Protein 2OB5 (pdb70)

Sequence (145 aa):
YFQGLKNIDPALNADDVLLHALRAGHGDDTLVISSDTNFPSDSVARRQTTVGKVLHHIDNVSAARAKAILSVLPLDTPLQPSVGREVGAPDQLEPVQVEVQQEIDAAEGKKSAPYGIERFAFYEKAKQAYCVITTGETRFYGCFLLTKGVIP

Structure (mmCIF, N/CA/C/O backbone):
data_2OB5
#
_entry.id   2OB5
#
_cell.length_a   63.322
_cell.length_b   63.322
_cell.length_c   71.382
_cell.angle_alpha   90.00
_cell.angle_beta   90.00
_cell.angle_gamma   90.00
#
_symmetry.space_group_name_H-M   'P 42 21 2'
#
loop_
_entity.id
_entity.type
_entity.pdbx_description
1 polymer 'Hypothetical protein Atu2016'
2 water water
#
loop_
_atom_site.group_PDB
_atom_site.id
_atom_site.type_symbol
_atom_site.label_atom_id
_atom_site.label_alt_id
_atom_site.label_comp_id
_atom_site.label_asym_id
_atom_site.label_entity_id
_atom_site.label_seq_id
_atom_site.pdbx_PDB_ins_code
_atom_site.Cartn_x
_atom_site.Cartn_y
_atom_site.Cartn_z
_atom_site.occupancy
_atom_site.B_iso_or_equiv
_atom_site.auth_seq_id
_atom_site.auth_comp_id
_atom_site.auth_asym_id
_atom_site.auth_atom_id
_atom_site.pdbx_PDB_model_num
ATOM 1 N N . TYR A 1 1 ? 16.533 32.423 22.861 1.00 31.40 -3 TYR A N 1
ATOM 2 C CA . TYR A 1 1 ? 16.008 33.814 22.600 1.00 31.25 -3 TYR A CA 1
ATOM 3 C C . TYR A 1 1 ? 14.746 34.154 23.381 1.00 29.94 -3 TYR A C 1
ATOM 4 O O . TYR A 1 1 ? 13.703 33.509 23.252 1.00 31.27 -3 TYR A O 1
ATOM 13 N N . PHE A 1 2 ? 14.872 35.198 24.184 1.00 28.22 -2 PHE A N 1
ATOM 14 C CA . PHE A 1 2 ? 13.805 35.628 25.039 1.00 26.22 -2 PHE A CA 1
ATOM 15 C C . PHE A 1 2 ? 13.002 36.703 24.330 1.00 23.66 -2 PHE A C 1
ATOM 16 O O . PHE A 1 2 ? 11.988 37.158 24.848 1.00 24.06 -2 PHE A O 1
ATOM 24 N N . GLN A 1 3 ? 13.456 37.113 23.148 1.00 19.87 -1 GLN A N 1
ATOM 25 C CA . GLN A 1 3 ? 12.860 38.255 22.500 1.00 18.39 -1 GLN A CA 1
ATOM 26 C C . GLN A 1 3 ? 11.361 38.056 22.338 1.00 16.34 -1 GLN A C 1
ATOM 27 O O . GLN A 1 3 ? 10.917 36.968 21.953 1.00 14.92 -1 GLN A O 1
ATOM 33 N N . GLY A 1 4 ? 10.614 39.094 22.686 1.00 14.81 0 GLY A N 1
ATOM 34 C CA . GLY A 1 4 ? 9.157 39.094 22.514 1.00 14.92 0 GLY A CA 1
ATOM 35 C C . GLY A 1 4 ? 8.387 38.224 23.498 1.00 14.64 0 GLY A C 1
ATOM 36 O O . GLY A 1 4 ? 7.173 38.033 23.321 1.00 14.04 0 GLY A O 1
ATOM 45 N N . LEU A 1 6 ? 6.126 36.640 26.336 1.00 13.36 2 LEU A N 1
ATOM 46 C CA . LEU A 1 6 ? 4.868 37.067 26.943 1.00 13.46 2 LEU A CA 1
ATOM 47 C C . LEU A 1 6 ? 4.785 36.727 28.437 1.00 13.46 2 LEU A C 1
ATOM 48 O O . LEU A 1 6 ? 5.535 35.882 28.950 1.00 14.38 2 LEU A O 1
ATOM 53 N N . LYS A 1 7 ? 3.847 37.363 29.117 1.00 13.53 3 LYS A N 1
ATOM 54 C CA . LYS A 1 7 ? 3.722 37.174 30.562 1.00 13.73 3 LYS A CA 1
ATOM 55 C C . LYS A 1 7 ? 3.264 35.751 30.873 1.00 15.59 3 LYS A C 1
ATOM 56 O O . LYS A 1 7 ? 2.241 35.301 30.344 1.00 16.10 3 LYS A O 1
ATOM 62 N N . ASN A 1 8 ? 4.013 35.058 31.725 1.00 17.29 4 ASN A N 1
ATOM 63 C CA . ASN A 1 8 ? 3.597 33.730 32.236 1.00 19.44 4 ASN A CA 1
ATOM 64 C C . ASN A 1 8 ? 3.398 32.679 31.159 1.00 19.88 4 ASN A C 1
ATOM 65 O O . ASN A 1 8 ? 2.597 31.752 31.338 1.00 21.71 4 ASN A O 1
ATOM 70 N N . ILE A 1 9 ? 4.074 32.829 30.023 1.00 17.95 5 ILE A N 1
ATOM 71 C CA . ILE A 1 9 ? 4.046 31.786 28.991 1.00 16.92 5 ILE A CA 1
ATOM 72 C C . ILE A 1 9 ? 5.516 31.411 28.719 1.00 16.44 5 ILE A C 1
ATOM 73 O O . ILE A 1 9 ? 6.347 32.291 28.480 1.00 16.42 5 ILE A O 1
ATOM 78 N N . ASP A 1 10 ? 5.839 30.117 28.819 1.00 14.34 6 ASP A N 1
ATOM 79 C CA . ASP A 1 10 ? 7.215 29.633 28.571 1.00 13.90 6 ASP A CA 1
ATOM 80 C C . ASP A 1 10 ? 7.737 30.255 27.260 1.00 13.03 6 ASP A C 1
ATOM 81 O O . ASP A 1 10 ? 7.167 30.052 26.208 1.00 13.45 6 ASP A O 1
ATOM 86 N N . PRO A 1 11 ? 8.864 30.996 27.325 1.00 13.90 7 PRO A N 1
ATOM 87 C CA . PRO A 1 11 ? 9.361 31.706 26.157 1.00 14.43 7 PRO A CA 1
ATOM 88 C C . PRO A 1 11 ? 9.860 30.776 25.032 1.00 13.58 7 PRO A C 1
ATOM 89 O O . PRO A 1 11 ? 9.986 31.227 23.870 1.00 14.34 7 PRO A O 1
ATOM 93 N N . ALA A 1 12 ? 10.124 29.501 25.353 1.00 12.14 8 ALA A N 1
ATOM 94 C CA . ALA A 1 12 ? 10.536 28.542 24.318 1.00 12.74 8 ALA A CA 1
ATOM 95 C C . ALA A 1 12 ? 9.428 28.292 23.282 1.00 12.83 8 ALA A C 1
ATOM 96 O O . ALA A 1 12 ? 9.706 27.746 22.190 1.00 14.08 8 ALA A O 1
ATOM 98 N N . LEU A 1 13 ? 8.191 28.641 23.638 1.00 12.57 9 LEU A N 1
ATOM 99 C CA . LEU A 1 13 ? 7.070 28.452 22.714 1.00 13.31 9 LEU A CA 1
ATOM 100 C C . LEU A 1 13 ? 7.032 29.645 21.773 1.00 13.36 9 LEU A C 1
ATOM 101 O O . LEU A 1 13 ? 6.516 30.710 22.150 1.00 16.41 9 LEU A O 1
ATOM 106 N N . ASN A 1 14 ? 7.554 29.480 20.559 1.00 13.30 10 ASN A N 1
ATOM 107 C CA . ASN A 1 14 ? 7.475 30.573 19.596 1.00 13.87 10 ASN A CA 1
ATOM 108 C C . ASN A 1 14 ? 6.071 30.745 19.016 1.00 14.24 10 ASN A C 1
ATOM 109 O O . ASN A 1 14 ? 5.161 29.982 19.337 1.00 15.09 10 ASN A O 1
ATOM 114 N N . ALA A 1 15 ? 5.884 31.791 18.228 1.00 13.52 11 ALA A N 1
ATOM 115 C CA . ALA A 1 15 ? 4.547 32.149 17.749 1.00 13.92 11 ALA A CA 1
ATOM 116 C C . ALA A 1 15 ? 3.894 30.994 16.951 1.00 13.83 11 ALA A C 1
ATOM 117 O O . ALA A 1 15 ? 2.708 30.685 17.174 1.00 13.82 11 ALA A O 1
ATOM 119 N N . ASP A 1 16 ? 4.647 30.362 16.046 1.00 13.23 12 ASP A N 1
ATOM 120 C CA A ASP A 1 16 ? 4.073 29.290 15.209 0.50 12.87 12 ASP A CA 1
ATOM 121 C CA B ASP A 1 16 ? 4.075 29.285 15.210 0.50 12.82 12 ASP A CA 1
ATOM 122 C C . ASP A 1 16 ? 3.656 28.111 16.105 1.00 12.85 12 ASP A C 1
ATOM 123 O O . ASP A 1 16 ? 2.588 27.482 15.881 1.00 13.05 12 ASP A O 1
ATOM 132 N N . VAL A 1 17 ? 4.457 27.805 17.128 1.00 11.59 13 VAL A N 1
ATOM 133 C CA . VAL A 1 17 ? 4.095 26.686 18.050 1.00 11.94 13 VAL A CA 1
ATOM 134 C C . VAL A 1 17 ? 2.869 27.049 18.909 1.00 11.87 13 VAL A C 1
ATOM 135 O O . VAL A 1 17 ? 1.910 26.239 19.069 1.00 11.48 13 VAL A O 1
ATOM 139 N N . LEU A 1 18 ? 2.842 28.271 19.453 1.00 12.25 14 LEU A N 1
ATOM 140 C CA A LEU A 1 18 ? 1.696 28.710 20.244 0.50 12.05 14 LEU A CA 1
ATOM 141 C CA B LEU A 1 18 ? 1.719 28.688 20.250 0.50 12.25 14 LEU A CA 1
ATOM 142 C C . LEU A 1 18 ? 0.415 28.619 19.426 1.00 12.46 14 LEU A C 1
ATOM 143 O O . LEU A 1 18 ? -0.639 28.164 19.923 1.00 13.42 14 LEU A O 1
ATOM 152 N N . HIS A 1 19 ? 0.483 29.076 18.179 1.00 11.99 15 HIS A N 1
ATOM 153 C CA . HIS A 1 19 ? -0.662 29.011 17.273 1.00 12.15 15 HIS A CA 1
ATOM 154 C C . HIS A 1 19 ? -1.173 27.557 17.163 1.00 10.74 15 HIS A C 1
ATOM 155 O O . HIS A 1 19 ? -2.409 27.280 17.362 1.00 10.41 15 HIS A O 1
ATOM 162 N N . ALA A 1 20 ? -0.252 26.648 16.858 1.00 11.21 16 ALA A N 1
ATOM 163 C CA . ALA A 1 20 ? -0.620 25.227 16.706 1.00 9.50 16 ALA A CA 1
ATOM 164 C C . ALA A 1 20 ? -1.246 24.685 17.981 1.00 9.37 16 ALA A C 1
ATOM 165 O O . ALA A 1 20 ? -2.312 24.022 17.945 1.00 10.08 16 ALA A O 1
ATOM 167 N N . LEU A 1 21 ? -0.580 24.933 19.114 1.00 8.36 17 LEU A N 1
ATOM 168 C CA . LEU A 1 21 ? -1.101 24.417 20.367 1.00 8.62 17 LEU A CA 1
ATOM 169 C C . LEU A 1 21 ? -2.510 24.947 20.646 1.00 8.16 17 LEU A C 1
ATOM 170 O O . LEU A 1 21 ? -3.369 24.186 21.070 1.00 9.05 17 LEU A O 1
ATOM 175 N N . ARG A 1 22 ? -2.753 26.234 20.377 1.00 8.63 18 ARG A N 1
ATOM 176 C CA . ARG A 1 22 ? -4.066 26.817 20.642 1.00 8.90 18 ARG A CA 1
ATOM 177 C C . ARG A 1 22 ? -5.158 26.335 19.650 1.00 8.28 18 ARG A C 1
ATOM 178 O O . ARG A 1 22 ? -6.343 26.201 20.014 1.00 8.80 18 ARG A O 1
ATOM 186 N N . ALA A 1 23 ? -4.748 26.129 18.383 1.00 8.45 19 ALA A N 1
ATOM 187 C CA . ALA A 1 23 ? -5.699 25.786 17.319 1.00 7.27 19 ALA A CA 1
ATOM 188 C C . ALA A 1 23 ? -6.141 24.307 17.316 1.00 6.25 19 ALA A C 1
ATOM 189 O O . ALA A 1 23 ? -7.167 23.944 16.727 1.00 6.34 19 ALA A O 1
ATOM 199 N N . GLY A 1 25 ? -7.761 20.819 18.375 1.00 3.88 21 GLY A N 1
ATOM 200 C CA . GLY A 1 25 ? -8.934 20.403 19.141 1.00 4.72 21 GLY A CA 1
ATOM 201 C C . GLY A 1 25 ? -8.633 19.291 20.135 1.00 6.59 21 GLY A C 1
ATOM 202 O O . GLY A 1 25 ? -7.524 18.712 20.158 1.00 6.14 21 GLY A O 1
ATOM 203 N N . HIS A 1 26 ? -9.627 18.988 20.958 1.00 10.86 22 HIS A N 1
ATOM 204 C CA . HIS A 1 26 ? -9.530 17.900 21.927 1.00 12.17 22 HIS A CA 1
ATOM 205 C C . HIS A 1 26 ? -9.315 16.628 21.139 1.00 13.82 22 HIS A C 1
ATOM 206 O O . HIS A 1 26 ? -10.067 16.347 20.220 1.00 14.14 22 HIS A O 1
ATOM 213 N N . GLY A 1 27 ? -8.264 15.883 21.462 1.00 12.93 23 GLY A N 1
ATOM 214 C CA . GLY A 1 27 ? -8.011 14.650 20.751 1.00 13.26 23 GLY A CA 1
ATOM 215 C C . GLY A 1 27 ? -7.112 14.744 19.546 1.00 12.82 23 GLY A C 1
ATOM 216 O O . GLY A 1 27 ? -6.716 13.718 18.987 1.00 14.12 23 GLY A O 1
ATOM 217 N N . ASP A 1 28 ? -6.792 15.966 19.109 1.00 13.02 24 ASP A N 1
ATOM 218 C CA A ASP A 1 28 ? -5.791 16.162 18.070 0.50 12.83 24 ASP A CA 1
ATOM 219 C CA B ASP A 1 28 ? -5.806 16.090 18.070 0.50 13.63 24 ASP A CA 1
ATOM 220 C C . ASP A 1 28 ? -4.434 15.731 18.644 1.00 13.93 24 ASP A C 1
ATOM 221 O O . ASP A 1 28 ? -4.231 15.732 19.859 1.00 12.96 24 ASP A O 1
ATOM 230 N N . THR A 1 29 ? -3.520 15.355 17.773 1.00 13.20 25 THR A N 1
ATOM 231 C CA . THR A 1 29 ? -2.194 14.895 18.204 1.00 13.30 25 THR A CA 1
ATOM 232 C C . THR A 1 29 ? -1.094 15.795 17.654 1.00 13.46 25 THR A C 1
ATOM 233 O O . THR A 1 29 ? -1.248 16.457 16.635 1.00 13.51 25 THR A O 1
ATOM 237 N N . LEU A 1 30 ? 0.049 15.779 18.318 1.00 12.32 26 LEU A N 1
ATOM 238 C CA . LEU A 1 30 ? 1.268 16.391 17.774 1.00 12.84 26 LEU A CA 1
ATOM 239 C C . LEU A 1 30 ? 2.456 15.463 18.055 1.00 13.59 26 LEU A C 1
ATOM 240 O O . LEU A 1 30 ? 2.409 14.637 18.986 1.00 13.41 26 LEU A O 1
ATOM 245 N N . VAL A 1 31 ? 3.494 15.593 17.238 1.00 12.89 27 VAL A N 1
ATOM 246 C CA . VAL A 1 31 ? 4.739 14.859 17.463 1.00 13.43 27 VAL A CA 1
ATOM 247 C C . VAL A 1 31 ? 5.820 15.841 17.940 1.00 13.78 27 VAL A C 1
ATOM 248 O O . VAL A 1 31 ? 6.022 16.906 17.337 1.00 14.27 27 VAL A O 1
ATOM 252 N N . ILE A 1 32 ? 6.492 15.506 19.034 1.00 13.02 28 ILE A N 1
ATOM 253 C CA . ILE A 1 32 ? 7.769 16.149 19.353 1.00 12.28 28 ILE A CA 1
ATOM 254 C C . ILE A 1 32 ? 8.843 15.228 18.766 1.00 12.61 28 ILE A C 1
ATOM 255 O O . ILE A 1 32 ? 8.906 14.037 19.115 1.00 12.84 28 ILE A O 1
ATOM 260 N N . SER A 1 33 ? 9.670 15.760 17.869 1.00 12.28 29 SER A N 1
ATOM 261 C CA A SER A 1 33 ? 10.671 14.897 17.229 0.50 11.56 29 SER A CA 1
ATOM 262 C CA B SER A 1 33 ? 10.666 14.936 17.191 0.50 13.25 29 SER A CA 1
ATOM 263 C C . SER A 1 33 ? 12.100 15.272 17.615 1.00 12.53 29 SER A C 1
ATOM 264 O O . SER A 1 33 ? 12.403 16.432 17.952 1.00 12.96 29 SER A O 1
ATOM 269 N N . ASP A 1 34 ? 12.968 14.256 17.577 1.00 12.69 30 ASP A N 1
ATOM 270 C CA . ASP A 1 34 ? 14.417 14.472 17.715 1.00 13.96 30 ASP A CA 1
ATOM 271 C C . ASP A 1 34 ? 14.992 14.844 16.358 1.00 13.36 30 ASP A C 1
ATOM 272 O O . ASP A 1 34 ? 14.249 15.105 15.398 1.00 15.67 30 ASP A O 1
ATOM 277 N N . THR A 1 35 ? 16.320 14.942 16.270 1.00 12.61 31 THR A N 1
ATOM 278 C CA . THR A 1 35 ? 16.960 15.354 15.021 1.00 13.64 31 THR A CA 1
ATOM 279 C C . THR A 1 35 ? 17.059 14.197 14.039 1.00 14.14 31 THR A C 1
ATOM 280 O O . THR A 1 35 ? 17.404 14.388 12.850 1.00 15.37 31 THR A O 1
ATOM 284 N N . ASN A 1 36 ? 16.783 12.987 14.529 1.00 13.40 32 ASN A 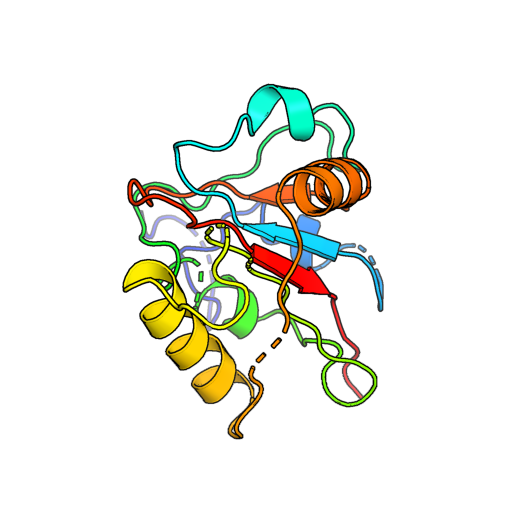N 1
ATOM 285 C CA . ASN A 1 36 ? 16.942 11.772 13.721 1.00 13.73 32 ASN A CA 1
ATOM 286 C C . ASN A 1 36 ? 15.735 11.467 12.843 1.00 14.73 32 ASN A C 1
ATOM 287 O O . ASN A 1 36 ? 15.866 10.944 11.729 1.00 16.38 32 ASN A O 1
ATOM 292 N N . PHE A 1 37 ? 14.560 11.802 13.357 1.00 14.79 33 PHE A N 1
ATOM 293 C CA . PHE A 1 37 ? 13.291 11.555 12.684 1.00 15.24 33 PHE A CA 1
ATOM 294 C C . PHE A 1 37 ? 13.239 12.348 11.360 1.00 15.11 33 PHE A C 1
ATOM 295 O O . PHE A 1 37 ? 13.777 13.433 11.290 1.00 15.37 33 PHE A O 1
ATOM 303 N N . PRO A 1 38 ? 12.579 11.809 10.312 1.00 16.21 34 PRO A N 1
ATOM 304 C CA . PRO A 1 38 ? 12.457 12.575 9.071 1.00 16.88 34 PRO A CA 1
ATOM 305 C C . PRO A 1 38 ? 11.320 13.584 9.189 1.00 17.07 34 PRO A C 1
ATOM 306 O O . PRO A 1 38 ? 10.221 13.392 8.639 1.00 17.35 34 PRO A O 1
ATOM 310 N N . SER A 1 39 ? 11.595 14.648 9.928 1.00 17.30 35 SER A N 1
ATOM 311 C CA . SER A 1 39 ? 10.556 15.595 10.296 1.00 18.20 35 SER A CA 1
ATOM 312 C C . SER A 1 39 ? 10.058 16.358 9.091 1.00 19.29 35 SER A C 1
ATOM 313 O O . SER A 1 39 ? 8.865 16.649 9.007 1.00 18.90 35 SER A O 1
ATOM 316 N N . ASP A 1 40 ? 10.954 16.684 8.158 1.00 20.74 36 ASP A N 1
ATOM 317 C CA . ASP A 1 40 ? 10.540 17.486 6.994 1.00 23.00 36 ASP A CA 1
ATOM 318 C C . ASP A 1 40 ? 9.551 16.739 6.141 1.00 22.77 36 ASP A C 1
ATOM 319 O O . ASP A 1 40 ? 8.469 17.250 5.865 1.00 24.05 36 ASP A O 1
ATOM 324 N N . SER A 1 41 ? 9.870 15.505 5.788 1.00 22.27 37 SER A N 1
ATOM 325 C CA . SER A 1 41 ? 8.943 14.729 4.969 1.00 22.51 37 SER A CA 1
ATOM 326 C C . SER A 1 41 ? 7.626 14.433 5.699 1.00 21.72 37 SER A C 1
ATOM 327 O O . SER A 1 41 ? 6.552 14.556 5.102 1.00 21.95 37 SER A O 1
ATOM 330 N N . VAL A 1 42 ? 7.696 14.088 6.987 1.00 20.23 38 VAL A N 1
ATOM 331 C CA . VAL A 1 42 ? 6.490 13.716 7.719 1.00 20.00 38 VAL A CA 1
ATOM 332 C C . VAL A 1 42 ? 5.615 14.969 7.897 1.00 19.47 38 VAL A C 1
ATOM 333 O O . VAL A 1 42 ? 4.387 14.911 7.761 1.00 19.42 38 VAL A O 1
ATOM 337 N N . ALA A 1 43 ? 6.247 16.105 8.209 1.00 19.12 39 ALA A N 1
ATOM 338 C CA . ALA A 1 43 ? 5.471 17.340 8.435 1.00 18.56 39 ALA A CA 1
ATOM 339 C C . ALA A 1 43 ? 4.635 17.796 7.233 1.00 19.32 39 ALA A C 1
ATOM 340 O O . ALA A 1 43 ? 3.607 18.452 7.416 1.00 17.89 39 ALA A O 1
ATOM 342 N N . ARG A 1 44 ? 5.072 17.451 6.014 1.00 19.62 40 ARG A N 1
ATOM 343 C CA A ARG A 1 44 ? 4.369 17.801 4.763 0.50 20.82 40 ARG A CA 1
ATOM 344 C CA B ARG A 1 44 ? 4.329 17.910 4.849 0.50 20.57 40 ARG A CA 1
ATOM 345 C C . ARG A 1 44 ? 2.965 17.201 4.730 1.00 20.70 40 ARG A C 1
ATOM 346 O O . ARG A 1 44 ? 2.056 17.708 4.050 1.00 21.43 40 ARG A O 1
ATOM 361 N N . GLN A 1 45 ? 2.805 16.085 5.449 1.00 20.31 41 GLN A N 1
ATOM 362 C CA . GLN A 1 45 ? 1.527 15.361 5.582 1.00 20.32 41 GLN A CA 1
ATOM 363 C C . GLN A 1 45 ? 0.619 15.823 6.739 1.00 19.59 41 GLN A C 1
ATOM 364 O O . GLN A 1 45 ? -0.550 15.449 6.796 1.00 20.04 41 GLN A O 1
ATOM 370 N N . THR A 1 46 ? 1.140 16.650 7.637 1.00 18.46 42 THR A N 1
ATOM 371 C CA . THR A 1 46 ? 0.370 17.076 8.793 1.00 17.83 42 THR A CA 1
ATOM 372 C C . THR A 1 46 ? -0.530 18.256 8.439 1.00 17.50 42 THR A C 1
ATOM 373 O O . THR A 1 46 ? -0.415 18.847 7.352 1.00 17.54 42 THR A O 1
ATOM 377 N N . THR A 1 47 ? -1.421 18.605 9.362 1.00 18.22 43 THR A N 1
ATOM 378 C CA . THR A 1 47 ? -2.345 19.718 9.154 1.00 18.16 43 THR A CA 1
ATOM 379 C C . THR A 1 47 ? -1.579 21.016 8.926 1.00 18.57 43 THR A C 1
ATOM 380 O O . THR A 1 47 ? -1.928 21.807 8.038 1.00 18.97 43 THR A O 1
ATOM 384 N N . VAL A 1 48 ? -0.501 21.216 9.691 1.00 18.01 44 VAL A N 1
ATOM 385 C CA . VAL A 1 48 ? 0.266 22.458 9.598 1.00 18.39 44 VAL A CA 1
ATOM 386 C C . VAL A 1 48 ? 1.061 22.460 8.285 1.00 18.33 44 VAL A C 1
ATOM 387 O O . VAL A 1 48 ? 1.172 23.509 7.636 1.00 19.23 44 VAL A O 1
ATOM 391 N N . GLY A 1 49 ? 1.569 21.293 7.866 1.00 17.88 45 GLY A N 1
ATOM 392 C CA . GLY A 1 49 ? 2.165 21.179 6.540 1.00 18.54 45 GLY A CA 1
ATOM 393 C C . GLY A 1 49 ? 3.616 21.590 6.428 1.00 18.79 45 GLY A C 1
ATOM 394 O O . GLY A 1 49 ? 4.196 21.548 5.337 1.00 19.46 45 GLY A O 1
ATOM 395 N N . LYS A 1 50 ? 4.210 21.987 7.551 1.00 18.40 46 LYS A N 1
ATOM 396 C CA . LYS A 1 50 ? 5.631 22.355 7.621 1.00 19.41 46 LYS A CA 1
ATOM 397 C C . LYS A 1 50 ? 6.158 22.020 9.046 1.00 18.31 46 LYS A C 1
ATOM 398 O O . LYS A 1 50 ? 5.364 21.936 10.016 1.00 18.48 46 LYS A O 1
ATOM 404 N N . VAL A 1 51 ? 7.474 21.835 9.175 1.00 17.88 47 VAL A N 1
ATOM 405 C CA . VAL A 1 51 ? 8.031 21.485 10.497 1.00 17.19 47 VAL A CA 1
ATOM 406 C C . VAL A 1 51 ? 8.037 22.745 11.360 1.00 17.63 47 VAL A C 1
ATOM 407 O O . VAL A 1 51 ? 8.453 23.817 10.903 1.00 19.37 47 VAL A O 1
ATOM 411 N N . LEU A 1 52 ? 7.544 22.606 12.599 1.00 15.54 48 LEU A N 1
ATOM 412 C CA . LEU A 1 52 ? 7.674 23.627 13.632 1.00 15.17 48 LEU A CA 1
ATOM 413 C C . LEU A 1 52 ? 8.886 23.251 14.500 1.00 16.16 48 LEU A C 1
ATOM 414 O O . LEU A 1 52 ? 9.445 22.163 14.366 1.00 15.58 48 LEU A O 1
ATOM 419 N N . HIS A 1 53 ? 9.311 24.150 15.382 1.00 17.10 49 HIS A N 1
ATOM 420 C CA A HIS A 1 53 ? 10.601 23.997 16.072 0.50 18.53 49 HIS A CA 1
ATOM 421 C CA B HIS A 1 53 ? 10.513 23.857 16.144 0.50 18.95 49 HIS A CA 1
ATOM 422 C C . HIS A 1 53 ? 10.529 24.510 17.509 1.00 19.33 49 HIS A C 1
ATOM 423 O O . HIS A 1 53 ? 9.904 25.537 17.740 1.00 18.24 49 HIS A O 1
ATOM 436 N N . ILE A 1 54 ? 11.210 23.829 18.443 1.00 19.87 50 ILE A N 1
ATOM 437 C CA . ILE A 1 54 ? 11.597 24.430 19.720 1.00 22.20 50 ILE A CA 1
ATOM 438 C C . ILE A 1 54 ? 13.097 24.144 19.697 1.00 24.60 50 ILE A C 1
ATOM 439 O O . ILE A 1 54 ? 13.544 23.085 20.127 1.00 25.50 50 ILE A O 1
ATOM 444 N N . ASP A 1 55 ? 13.857 25.030 19.070 1.00 27.72 51 ASP A N 1
ATOM 445 C CA . ASP A 1 55 ? 15.195 24.616 18.650 1.00 29.54 51 ASP A CA 1
ATOM 446 C C . ASP A 1 55 ? 16.240 24.610 19.746 1.00 29.58 51 ASP A C 1
ATOM 447 O O . ASP A 1 55 ? 16.146 25.356 20.732 1.00 31.31 51 ASP A O 1
ATOM 452 N N . ASN A 1 56 ? 17.206 23.716 19.565 1.00 28.99 52 ASN A N 1
ATOM 453 C CA . ASN A 1 56 ? 18.341 23.546 20.436 1.00 29.39 52 ASN A CA 1
ATOM 454 C C . ASN A 1 56 ? 18.029 22.885 21.762 1.00 27.59 52 ASN A C 1
ATOM 455 O O . ASN A 1 56 ? 18.952 22.494 22.470 1.00 30.37 52 ASN A O 1
ATOM 460 N N . VAL A 1 57 ? 16.753 22.713 22.106 1.00 24.60 53 VAL A N 1
ATOM 461 C CA . VAL A 1 57 ? 16.480 22.159 23.421 1.00 20.76 53 VAL A CA 1
ATOM 462 C C . VAL A 1 57 ? 16.355 20.641 23.360 1.00 18.23 53 VAL A C 1
ATOM 463 O O . VAL A 1 57 ? 16.087 20.083 22.316 1.00 17.71 53 VAL A O 1
ATOM 467 N N . SER A 1 58 ? 16.529 20.003 24.512 1.00 16.98 54 SER A N 1
ATOM 468 C CA . SER A 1 58 ? 16.297 18.560 24.667 1.00 15.69 54 SER A CA 1
ATOM 469 C C . SER A 1 58 ? 14.815 18.206 24.527 1.00 14.95 54 SER A C 1
ATOM 470 O O . SER A 1 58 ? 13.935 19.067 24.672 1.00 13.81 54 SER A O 1
ATOM 473 N N . ALA A 1 59 ? 14.511 16.937 24.277 1.00 14.19 55 ALA A N 1
ATOM 474 C CA . ALA A 1 59 ? 13.094 16.519 24.205 1.00 13.48 55 ALA A CA 1
ATOM 475 C C . ALA A 1 59 ? 12.379 16.842 25.528 1.00 14.27 55 ALA A C 1
ATOM 476 O O . ALA A 1 59 ? 11.223 17.279 25.521 1.00 14.11 55 ALA A O 1
ATOM 478 N N . ALA A 1 60 ? 13.053 16.614 26.662 1.00 12.67 56 ALA A N 1
ATOM 479 C CA . ALA A 1 60 ? 12.410 16.873 27.947 1.00 12.59 56 ALA A CA 1
ATOM 480 C C . ALA A 1 60 ? 12.122 18.376 28.111 1.00 12.03 56 ALA A C 1
ATOM 481 O O . ALA A 1 60 ? 11.031 18.750 28.566 1.00 12.66 56 ALA A O 1
ATOM 483 N N . ARG A 1 61 ? 13.067 19.232 27.711 1.00 11.73 57 ARG A N 1
ATOM 484 C CA . ARG A 1 61 ? 12.815 20.680 27.797 1.00 11.88 57 ARG A CA 1
ATOM 485 C C . ARG A 1 61 ? 11.635 21.103 26.910 1.00 12.08 57 ARG A C 1
ATOM 486 O O . ARG A 1 61 ? 10.803 21.945 27.288 1.00 12.54 57 ARG A O 1
ATOM 494 N N . ALA A 1 62 ? 11.547 20.502 25.730 1.00 11.94 58 ALA A N 1
ATOM 495 C CA . ALA A 1 62 ? 10.451 20.742 24.806 1.00 12.53 58 ALA A CA 1
ATOM 496 C C . ALA A 1 62 ? 9.127 20.278 25.406 1.00 11.79 58 ALA A C 1
ATOM 497 O O . ALA A 1 62 ? 8.116 20.977 25.337 1.00 12.42 58 ALA A O 1
ATOM 507 N N . LYS A 1 64 ? 8.444 19.990 28.554 1.00 9.80 60 LYS A N 1
ATOM 508 C CA . LYS A 1 64 ? 8.113 20.920 29.648 1.00 10.06 60 LYS A CA 1
ATOM 509 C C . LYS A 1 64 ? 7.433 22.169 29.092 1.00 10.00 60 LYS A C 1
ATOM 510 O O . LYS A 1 64 ? 6.408 22.646 29.612 1.00 10.56 60 LYS A O 1
ATOM 516 N N . ALA A 1 65 ? 7.975 22.674 27.998 1.00 10.65 61 ALA A N 1
ATOM 517 C CA . ALA A 1 65 ? 7.411 23.911 27.428 1.00 11.04 61 ALA A CA 1
ATOM 518 C C . ALA A 1 65 ? 6.004 23.643 26.907 1.00 11.63 61 ALA A C 1
ATOM 519 O O . ALA A 1 65 ? 5.056 24.386 27.217 1.00 12.48 61 ALA A O 1
ATOM 521 N N . ILE A 1 66 ? 5.868 22.587 26.108 1.00 10.75 62 ILE A N 1
ATOM 522 C CA . ILE A 1 66 ? 4.568 22.255 25.538 1.00 11.19 62 ILE A CA 1
ATOM 523 C C . ILE A 1 66 ? 3.510 21.967 26.611 1.00 11.61 62 ILE A C 1
ATOM 524 O O . ILE A 1 66 ? 2.419 22.551 26.562 1.00 12.77 62 ILE A O 1
ATOM 529 N N . LEU A 1 67 ? 3.840 21.167 27.632 1.00 10.92 63 LEU A N 1
ATOM 530 C CA . LEU A 1 67 ? 2.847 20.818 28.637 1.00 11.19 63 LEU A CA 1
ATOM 531 C C . LEU A 1 67 ? 2.527 21.971 29.586 1.00 11.83 63 LEU A C 1
ATOM 532 O O . LEU A 1 67 ? 1.562 21.884 30.352 1.00 13.35 63 LEU A O 1
ATOM 537 N N . SER A 1 68 ? 3.361 23.026 29.579 1.00 11.19 64 SER A N 1
ATOM 538 C CA . SER A 1 68 ? 3.061 24.177 30.413 1.00 12.08 64 SER A CA 1
ATOM 539 C C . SER A 1 68 ? 1.776 24.871 29.936 1.00 11.46 64 SER A C 1
ATOM 540 O O . SER A 1 68 ? 1.151 25.577 30.741 1.00 13.87 64 SER A O 1
ATOM 543 N N . VAL A 1 69 ? 1.419 24.677 28.655 1.00 12.69 65 VAL A N 1
ATOM 544 C CA . VAL A 1 69 ? 0.150 25.215 28.139 1.00 12.91 65 VAL A CA 1
ATOM 545 C C . VAL A 1 69 ? -0.855 24.161 27.647 1.00 13.23 65 VAL A C 1
ATOM 546 O O . VAL A 1 69 ? -2.064 24.380 27.674 1.00 12.40 65 VAL A O 1
ATOM 550 N N . LEU A 1 70 ? -0.342 23.031 27.176 1.00 12.56 66 LEU A N 1
ATOM 551 C CA . LEU A 1 70 ? -1.198 22.004 26.575 1.00 12.74 66 LEU A CA 1
ATOM 552 C C . LEU A 1 70 ? -1.757 21.013 27.600 1.00 13.22 66 LEU A C 1
ATOM 553 O O . LEU A 1 70 ? -0.984 20.269 28.237 1.00 13.73 66 LEU A O 1
ATOM 558 N N . PRO A 1 71 ? -3.102 20.963 27.767 1.00 12.64 67 PRO A N 1
ATOM 559 C CA . PRO A 1 71 ? -3.659 19.880 28.565 1.00 11.93 67 PRO A CA 1
ATOM 560 C C . PRO A 1 71 ? -3.522 18.581 27.776 1.00 12.46 67 PRO A C 1
ATOM 561 O O . PRO A 1 71 ? -3.648 18.600 26.550 1.00 13.40 67 PRO A O 1
ATOM 565 N N . LEU A 1 72 ? -3.251 17.493 28.479 1.00 13.49 68 LEU A N 1
ATOM 566 C CA . LEU A 1 72 ? 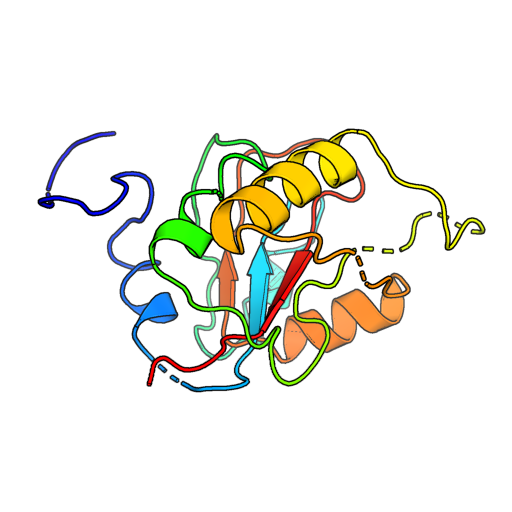-3.189 16.141 27.884 1.00 13.21 68 LEU A CA 1
ATOM 567 C C . LEU A 1 72 ? -4.505 15.418 28.120 1.00 13.19 68 LEU A C 1
ATOM 568 O O . LEU A 1 72 ? -5.210 15.691 29.121 1.00 13.66 68 LEU A O 1
ATOM 573 N N . ASP A 1 73 ? -4.822 14.454 27.265 1.00 15.07 69 ASP A N 1
ATOM 574 C CA . ASP A 1 73 ? -6.107 13.734 27.383 1.00 16.78 69 ASP A CA 1
ATOM 575 C C . ASP A 1 73 ? -6.108 12.584 28.413 1.00 17.99 69 ASP A C 1
ATOM 576 O O . ASP A 1 73 ? -6.948 11.672 28.344 1.00 18.17 69 ASP A O 1
ATOM 581 N N . THR A 1 74 ? -5.165 12.658 29.356 1.00 18.39 70 THR A N 1
ATOM 582 C CA . THR A 1 74 ? -4.965 11.671 30.432 1.00 19.89 70 THR A CA 1
ATOM 583 C C . THR A 1 74 ? -6.227 11.160 31.179 1.00 20.47 70 THR A C 1
ATOM 584 O O . THR A 1 74 ? -6.325 9.962 31.447 1.00 21.35 70 THR A O 1
ATOM 588 N N . PRO A 1 75 ? -7.196 12.054 31.494 1.00 21.37 71 PRO A N 1
ATOM 589 C CA . PRO A 1 75 ? -8.395 11.551 32.173 1.00 22.09 71 PRO A CA 1
ATOM 590 C C . PRO A 1 75 ? -9.143 10.514 31.324 1.00 22.61 71 PRO A C 1
ATOM 591 O O . PRO A 1 75 ? -9.862 9.659 31.869 1.00 22.93 71 PRO A O 1
ATOM 595 N N . LEU A 1 76 ? -8.974 10.595 30.002 1.00 22.40 72 LEU A N 1
ATOM 596 C CA . LEU A 1 76 ? -9.724 9.740 29.091 1.00 22.39 72 LEU A CA 1
ATOM 597 C C . LEU A 1 76 ? -8.924 8.607 28.428 1.00 22.95 72 LEU A C 1
ATOM 598 O O . LEU A 1 76 ? -9.492 7.574 28.085 1.00 22.74 72 LEU A O 1
ATOM 603 N N . GLN A 1 77 ? -7.623 8.800 28.238 1.00 22.02 73 GLN A N 1
ATOM 604 C CA . GLN A 1 77 ? -6.786 7.801 27.554 1.00 22.57 73 GLN A CA 1
ATOM 605 C C . GLN A 1 77 ? -5.316 8.105 27.830 1.00 21.95 73 GLN A C 1
ATOM 606 O O . GLN A 1 77 ? -4.976 9.256 28.092 1.00 21.85 73 GLN A O 1
ATOM 612 N N . PRO A 1 78 ? -4.434 7.086 27.792 1.00 21.82 74 PRO A N 1
ATOM 613 C CA . PRO A 1 78 ? -3.004 7.413 27.807 1.00 21.30 74 PRO A CA 1
ATOM 614 C C . PRO A 1 78 ? -2.685 8.384 26.659 1.00 19.77 74 PRO A C 1
ATOM 615 O O . PRO A 1 78 ? -3.158 8.192 25.524 1.00 20.03 74 PRO A O 1
ATOM 619 N N . SER A 1 79 ? -1.962 9.457 26.976 1.00 18.67 75 SER A N 1
ATOM 620 C CA . SER A 1 79 ? -1.895 10.595 26.042 1.00 17.24 75 SER A CA 1
ATOM 621 C C . SER A 1 79 ? -0.499 11.009 25.643 1.00 16.40 75 SER A C 1
ATOM 622 O O . SER A 1 79 ? -0.325 12.028 24.971 1.00 17.01 75 SER A O 1
ATOM 625 N N . VAL A 1 80 ? 0.506 10.228 26.029 1.00 15.83 76 VAL A N 1
ATOM 626 C CA . VAL A 1 80 ? 1.801 10.412 25.434 1.00 14.90 76 VAL A CA 1
ATOM 627 C C . VAL A 1 80 ? 2.337 9.065 25.016 1.00 15.36 76 VAL A C 1
ATOM 628 O O . VAL A 1 80 ? 2.542 8.176 25.862 1.00 15.32 76 VAL A O 1
ATOM 632 N N . GLY A 1 81 ? 2.543 8.940 23.711 1.00 13.91 77 GLY A N 1
ATOM 633 C CA . GLY A 1 81 ? 3.139 7.734 23.088 1.00 13.41 77 GLY A CA 1
ATOM 634 C C . GLY A 1 81 ? 4.642 7.942 22.895 1.00 12.50 77 GLY A C 1
ATOM 635 O O . GLY A 1 81 ? 5.106 9.035 22.558 1.00 13.33 77 GLY A O 1
ATOM 636 N N . ARG A 1 82 ? 5.410 6.890 23.145 1.00 13.17 78 ARG A N 1
ATOM 637 C CA . ARG A 1 82 ? 6.861 6.897 22.874 1.00 13.65 78 ARG A CA 1
ATOM 638 C C . ARG A 1 82 ? 7.191 5.774 21.885 1.00 14.24 78 ARG A C 1
ATOM 639 O O . ARG A 1 82 ? 6.387 4.857 21.655 1.00 13.64 78 ARG A O 1
ATOM 660 N N . GLU A 1 84 ? 8.914 2.386 20.661 1.00 15.59 80 GLU A N 1
ATOM 661 C CA . GLU A 1 84 ? 9.392 1.160 21.276 1.00 17.06 80 GLU A CA 1
ATOM 662 C C . GLU A 1 84 ? 10.796 0.905 20.754 1.00 17.91 80 GLU A C 1
ATOM 663 O O . GLU A 1 84 ? 11.038 0.991 19.537 1.00 17.81 80 GLU A O 1
ATOM 669 N N . VAL A 1 85 ? 11.725 0.657 21.680 1.00 18.08 81 VAL A N 1
ATOM 670 C CA . VAL A 1 85 ? 13.065 0.212 21.328 1.00 19.74 81 VAL A CA 1
ATOM 671 C C . VAL A 1 85 ? 12.913 -1.136 20.624 1.00 20.48 81 VAL A C 1
ATOM 672 O O . VAL A 1 85 ? 12.111 -1.986 21.038 1.00 20.40 81 VAL A O 1
ATOM 681 N N . GLY A 1 87 ? 12.726 -4.722 19.497 1.00 22.69 83 GLY A N 1
ATOM 682 C CA . GLY A 1 87 ? 12.777 -5.979 20.257 1.00 21.76 83 GLY A CA 1
ATOM 683 C C . GLY A 1 87 ? 12.767 -5.873 21.777 1.00 20.81 83 GLY A C 1
ATOM 684 O O . GLY A 1 87 ? 13.116 -6.828 22.462 1.00 20.81 83 GLY A O 1
ATOM 685 N N . ALA A 1 88 ? 12.366 -4.722 22.314 1.00 19.83 84 ALA A N 1
ATOM 686 C CA . ALA A 1 88 ? 12.295 -4.549 23.768 1.00 18.46 84 ALA A CA 1
ATOM 687 C C . ALA A 1 88 ? 11.171 -3.573 24.146 1.00 17.52 84 ALA A C 1
ATOM 688 O O . ALA A 1 88 ? 11.437 -2.413 24.480 1.00 17.91 84 ALA A O 1
ATOM 690 N N . PRO A 1 89 ? 9.907 -4.028 24.068 1.00 16.55 85 PRO A N 1
ATOM 691 C CA . PRO A 1 89 ? 8.791 -3.108 24.262 1.00 16.18 85 PRO A CA 1
ATOM 692 C C . PRO A 1 89 ? 8.816 -2.347 25.588 1.00 15.91 85 PRO A C 1
ATOM 693 O O . PRO A 1 89 ? 8.318 -1.234 25.625 1.00 15.38 85 PRO A O 1
ATOM 697 N N . ASP A 1 90 ? 9.357 -2.950 26.653 1.00 15.47 86 ASP A N 1
ATOM 698 C CA . ASP A 1 90 ? 9.359 -2.291 27.968 1.00 16.34 86 ASP A CA 1
ATOM 699 C C . ASP A 1 90 ? 10.598 -1.430 28.219 1.00 15.36 86 ASP A C 1
ATOM 700 O O . ASP A 1 90 ? 10.643 -0.676 29.182 1.00 15.82 86 ASP A O 1
ATOM 705 N N . GLN A 1 91 ? 11.607 -1.534 27.370 1.00 14.87 87 GLN A N 1
ATOM 706 C CA . GLN A 1 91 ? 12.846 -0.790 27.619 1.00 15.01 87 GLN A CA 1
ATOM 707 C C . GLN A 1 91 ? 12.672 0.712 27.433 1.00 15.65 87 GLN A C 1
ATOM 708 O O . GLN A 1 91 ? 12.084 1.145 26.449 1.00 15.79 87 GLN A O 1
ATOM 714 N N . LEU A 1 92 ? 13.214 1.484 28.366 1.00 14.36 88 LEU A N 1
ATOM 715 C CA . LEU A 1 92 ? 13.246 2.946 28.267 1.00 16.03 88 LEU A CA 1
ATOM 716 C C . LEU A 1 92 ? 14.671 3.461 28.151 1.00 16.30 88 LEU A C 1
ATOM 717 O O . LEU A 1 92 ? 15.580 3.005 28.865 1.00 17.12 88 LEU A O 1
ATOM 722 N N . GLU A 1 93 ? 14.864 4.380 27.215 1.00 15.81 89 GLU A N 1
ATOM 723 C CA . GLU A 1 93 ? 16.127 5.079 27.013 1.00 15.61 89 GLU A CA 1
ATOM 724 C C . GLU A 1 93 ? 16.212 6.321 27.904 1.00 15.69 89 GLU A C 1
ATOM 725 O O . GLU A 1 93 ? 15.176 6.865 28.302 1.00 14.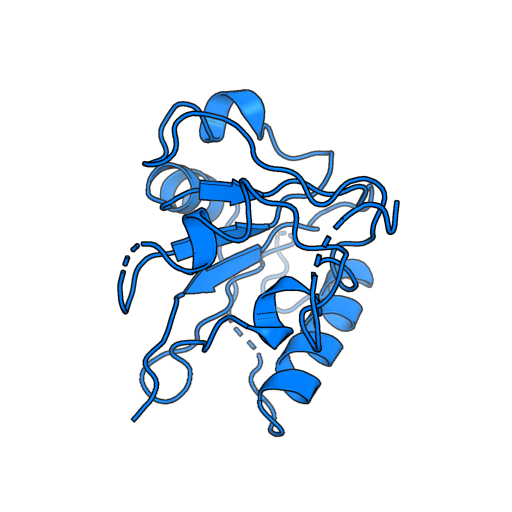36 89 GLU A O 1
ATOM 731 N N . PRO A 1 94 ? 17.446 6.772 28.238 1.00 15.15 90 PRO A N 1
ATOM 732 C CA . PRO A 1 94 ? 17.580 7.992 29.038 1.00 15.00 90 PRO A CA 1
ATOM 733 C C . PRO A 1 94 ? 16.738 9.169 28.517 1.00 14.27 90 PRO A C 1
ATOM 734 O O . PRO A 1 94 ? 16.102 9.853 29.313 1.00 14.55 90 PRO A O 1
ATOM 738 N N . VAL A 1 95 ? 16.715 9.390 27.203 1.00 13.54 91 VAL A N 1
ATOM 739 C CA . VAL A 1 95 ? 15.925 10.496 26.654 1.00 13.30 91 VAL A CA 1
ATOM 740 C C . VAL A 1 95 ? 14.445 10.337 27.015 1.00 13.61 91 VAL A C 1
ATOM 741 O O . VAL A 1 95 ? 13.745 11.324 27.311 1.00 13.85 91 VAL A O 1
ATOM 745 N N . GLN A 1 96 ? 13.979 9.087 27.029 1.00 12.63 92 GLN A N 1
ATOM 746 C CA . GLN A 1 96 ? 12.589 8.797 27.385 1.00 13.84 92 GLN A CA 1
ATOM 747 C C . GLN A 1 96 ? 12.292 8.967 28.871 1.00 13.74 92 GLN A C 1
ATOM 748 O O . GLN A 1 96 ? 11.254 9.523 29.234 1.00 14.52 92 GLN A O 1
ATOM 754 N N . VAL A 1 97 ? 13.189 8.519 29.756 1.00 14.46 93 VAL A N 1
ATOM 755 C CA . VAL A 1 97 ? 12.911 8.694 31.182 1.00 15.93 93 VAL A CA 1
ATOM 756 C C . VAL A 1 97 ? 12.863 10.160 31.589 1.00 15.22 93 VAL A C 1
ATOM 757 O O . VAL A 1 97 ? 12.055 10.530 32.426 1.00 15.63 93 VAL A O 1
ATOM 761 N N . GLU A 1 98 ? 13.747 10.984 31.003 1.00 14.54 94 GLU A N 1
ATOM 762 C CA . GLU A 1 98 ? 13.735 12.433 31.220 1.00 14.96 94 GLU A CA 1
ATOM 763 C C . GLU A 1 98 ? 12.393 13.033 30.831 1.00 14.89 94 GLU A C 1
ATOM 764 O O . GLU A 1 98 ? 11.850 13.881 31.529 1.00 15.29 94 GLU A O 1
ATOM 770 N N . VAL A 1 99 ? 11.872 12.631 29.668 1.00 13.89 95 VAL A N 1
ATOM 771 C CA . VAL A 1 99 ? 10.594 13.166 29.192 1.00 14.17 95 VAL A CA 1
ATOM 772 C C . VAL A 1 99 ? 9.460 12.728 30.123 1.00 14.24 95 VAL A C 1
ATOM 773 O O . VAL A 1 99 ? 8.591 13.512 30.426 1.00 14.98 95 VAL A O 1
ATOM 777 N N . GLN A 1 100 ? 9.492 11.482 30.622 1.00 14.24 96 GLN A N 1
ATOM 778 C CA . GLN A 1 100 ? 8.458 11.017 31.527 1.00 14.55 96 GLN A CA 1
ATOM 779 C C . GLN A 1 100 ? 8.375 11.916 32.764 1.00 14.22 96 GLN A C 1
ATOM 780 O O . GLN A 1 100 ? 7.271 12.150 33.306 1.00 13.73 96 GLN A O 1
ATOM 786 N N . GLN A 1 101 ? 9.536 12.369 33.258 1.00 13.18 97 GLN A N 1
ATOM 787 C CA . GLN A 1 101 ? 9.544 13.269 34.417 1.00 13.64 97 GLN A CA 1
ATOM 788 C C . GLN A 1 101 ? 8.714 14.522 34.146 1.00 13.87 97 GLN A C 1
ATOM 789 O O . GLN A 1 101 ? 7.990 14.975 35.019 1.00 14.51 97 GLN A O 1
ATOM 795 N N . GLU A 1 102 ? 8.811 15.068 32.937 1.00 12.68 98 GLU A N 1
ATOM 796 C CA . GLU A 1 102 ? 8.094 16.308 32.620 1.00 14.11 98 GLU A CA 1
ATOM 797 C C . GLU A 1 102 ? 6.596 16.070 32.519 1.00 13.99 98 GLU A C 1
ATOM 798 O O . GLU A 1 102 ? 5.795 16.953 32.868 1.00 14.35 98 GLU A O 1
ATOM 804 N N . ILE A 1 103 ? 6.228 14.880 32.051 1.00 13.00 99 ILE A N 1
ATOM 805 C CA . ILE A 1 103 ?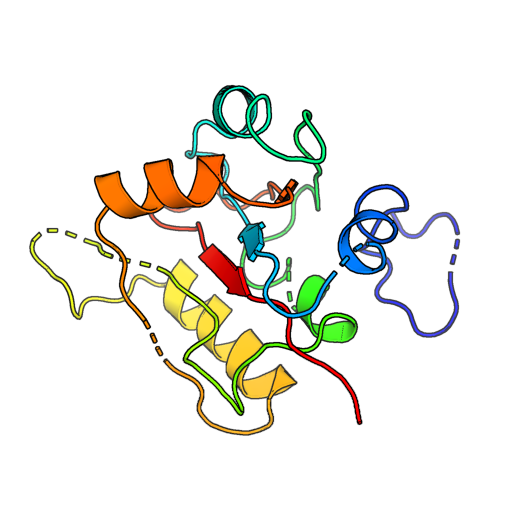 4.831 14.526 31.956 1.00 13.41 99 ILE A CA 1
ATOM 806 C C . ILE A 1 103 ? 4.255 14.401 33.363 1.00 13.14 99 ILE A C 1
ATOM 807 O O . ILE A 1 103 ? 3.229 14.993 33.666 1.00 13.46 99 ILE A O 1
ATOM 812 N N . ASP A 1 104 ? 4.929 13.650 34.233 1.00 14.01 100 ASP A N 1
ATOM 813 C CA . ASP A 1 104 ? 4.439 13.448 35.589 1.00 15.25 100 ASP A CA 1
ATOM 814 C C . ASP A 1 104 ? 4.415 14.772 36.348 1.00 15.57 100 ASP A C 1
ATOM 815 O O . ASP A 1 104 ? 3.493 15.016 37.118 1.00 16.30 100 ASP A O 1
ATOM 820 N N . ALA A 1 105 ? 5.403 15.638 36.122 1.00 15.16 101 ALA A N 1
ATOM 821 C CA . ALA A 1 105 ? 5.390 16.962 36.742 1.00 15.51 101 ALA A C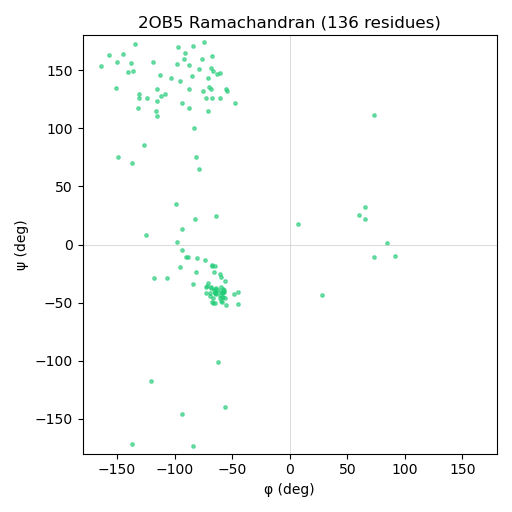A 1
ATOM 822 C C . ALA A 1 105 ? 4.171 17.785 36.319 1.00 15.97 101 ALA A C 1
ATOM 823 O O . ALA A 1 105 ? 3.537 18.440 37.186 1.00 17.54 101 ALA A O 1
ATOM 825 N N . ALA A 1 106 ? 3.842 17.754 35.020 1.00 16.23 102 ALA A N 1
ATOM 826 C CA . ALA A 1 106 ? 2.702 18.544 34.485 1.00 16.66 102 ALA A CA 1
ATOM 827 C C . ALA A 1 106 ? 1.358 17.991 35.000 1.00 17.72 102 ALA A C 1
ATOM 828 O O . ALA A 1 106 ? 0.435 18.766 35.303 1.00 17.83 102 ALA A O 1
ATOM 830 N N . GLU A 1 107 ? 1.265 16.663 35.109 1.00 17.25 103 GLU A N 1
ATOM 831 C CA . GLU A 1 107 ? 0.036 15.991 35.539 1.00 18.19 103 GLU A CA 1
ATOM 832 C C . GLU A 1 107 ? -0.121 15.992 37.057 1.00 17.99 103 GLU A C 1
ATOM 833 O O . GLU A 1 107 ? -1.241 15.849 37.593 1.00 18.11 103 GLU A O 1
ATOM 839 N N . GLY A 1 108 ? 0.999 16.124 37.765 1.00 17.94 104 GLY A N 1
ATOM 840 C CA . GLY A 1 108 ? 0.983 15.968 39.225 1.00 16.81 104 GLY A CA 1
ATOM 841 C C . GLY A 1 108 ? 0.629 14.560 39.711 1.00 17.32 104 GLY A C 1
ATOM 842 O O . GLY A 1 108 ? 0.192 14.375 40.859 1.00 18.20 104 GLY A O 1
ATOM 843 N N . LYS A 1 109 ? 0.827 13.571 38.829 1.00 17.21 105 LYS A N 1
ATOM 844 C CA A LYS A 1 109 ? 0.546 12.157 39.115 0.50 17.57 105 LYS A CA 1
ATOM 845 C CA B LYS A 1 109 ? 0.510 12.157 39.094 0.50 17.94 105 LYS A CA 1
ATOM 846 C C . LYS A 1 109 ? 1.332 11.323 38.111 1.00 17.90 105 LYS A C 1
ATOM 847 O O . LYS A 1 109 ? 1.867 11.858 37.149 1.00 18.02 105 LYS A O 1
ATOM 858 N N . SER A 1 110 ? 1.413 10.015 38.342 1.00 18.17 106 SER A N 1
ATOM 859 C CA . SER A 1 110 ? 2.096 9.125 37.431 1.00 18.36 106 SER A CA 1
ATOM 860 C C . SER A 1 110 ? 1.237 8.955 36.184 1.00 19.00 106 SER A C 1
ATOM 861 O O . SER A 1 110 ? 0.050 8.613 36.278 1.00 19.94 106 SER A O 1
ATOM 864 N N . ALA A 1 111 ? 1.828 9.209 35.016 1.00 18.02 107 ALA A N 1
ATOM 865 C CA . ALA A 1 111 ? 1.125 9.050 33.746 1.00 18.38 107 ALA A CA 1
ATOM 866 C C . ALA A 1 111 ? 2.078 8.371 32.753 1.00 18.24 107 ALA A C 1
ATOM 867 O O . ALA A 1 111 ? 2.529 9.018 31.794 1.00 18.71 107 ALA A O 1
ATOM 869 N N . PRO A 1 112 ? 2.394 7.061 32.962 1.00 19.32 108 PRO A N 1
ATOM 870 C CA . PRO A 1 112 ? 3.400 6.420 32.090 1.00 18.86 108 PRO A CA 1
ATOM 871 C C . PRO A 1 112 ? 3.070 6.497 30.597 1.00 18.78 108 PRO A C 1
ATOM 872 O O . PRO A 1 112 ? 1.903 6.335 30.193 1.00 19.01 108 PRO A O 1
ATOM 884 N N . TYR A 1 114 ? 2.751 5.294 26.791 1.00 16.29 110 TYR A N 1
ATOM 885 C CA . TYR A 1 114 ? 2.483 4.010 26.144 1.00 15.12 110 TYR A CA 1
ATOM 886 C C . TYR A 1 114 ? 3.431 3.804 24.959 1.00 14.74 110 TYR A C 1
ATOM 887 O O . TYR A 1 114 ? 3.879 4.771 2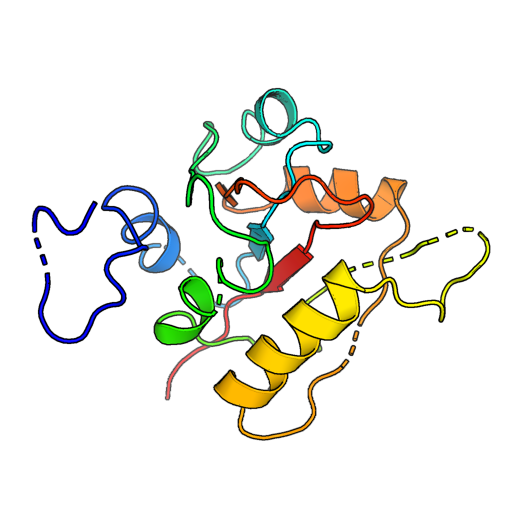4.334 1.00 14.58 110 TYR A O 1
ATOM 896 N N . GLY A 1 115 ? 3.769 2.555 24.679 1.00 14.86 111 GLY A N 1
ATOM 897 C CA . GLY A 1 115 ? 4.689 2.269 23.583 1.00 15.01 111 GLY A CA 1
ATOM 898 C C . GLY A 1 115 ? 4.016 2.178 22.225 1.00 15.05 111 GLY A C 1
ATOM 899 O O . GLY A 1 115 ? 2.884 1.658 22.092 1.00 15.22 111 GLY A O 1
ATOM 900 N N . ILE A 1 116 ? 4.737 2.638 21.205 1.00 14.35 112 ILE A N 1
ATOM 901 C CA . ILE A 1 116 ? 4.310 2.533 19.816 1.00 13.85 112 ILE A CA 1
ATOM 902 C C . ILE A 1 116 ? 5.437 1.968 18.947 1.00 14.57 112 ILE A C 1
ATOM 903 O O . ILE A 1 116 ? 6.555 2.497 18.963 1.00 12.87 112 ILE A O 1
ATOM 908 N N . GLU A 1 117 ? 5.157 0.890 18.203 1.00 14.87 113 GLU A N 1
ATOM 909 C CA . GLU A 1 117 ? 6.153 0.326 17.286 1.00 16.26 113 GLU A CA 1
ATOM 910 C C . GLU A 1 117 ? 6.567 1.333 16.227 1.00 16.85 113 GLU A C 1
ATOM 911 O O . GLU A 1 117 ? 5.755 2.176 15.822 1.00 16.37 113 GLU A O 1
ATOM 917 N N . ARG A 1 118 ? 7.826 1.248 15.790 1.00 17.56 114 ARG A N 1
ATOM 918 C CA . ARG A 1 118 ? 8.420 2.224 14.853 1.00 19.52 114 ARG A CA 1
ATOM 919 C C . ARG A 1 118 ? 7.511 2.570 13.679 1.00 19.12 114 ARG A C 1
ATOM 920 O O . ARG A 1 118 ? 7.270 3.754 13.399 1.00 19.58 114 ARG A O 1
ATOM 928 N N . PHE A 1 119 ? 7.010 1.545 13.000 1.00 19.30 115 PHE A N 1
ATOM 929 C CA . PHE A 1 119 ? 6.245 1.752 11.787 1.00 19.22 115 PHE A CA 1
ATOM 930 C C . PHE A 1 119 ? 4.926 2.451 12.080 1.00 18.26 115 PHE A C 1
ATOM 931 O O . PHE A 1 119 ? 4.553 3.409 11.385 1.00 17.61 115 PHE A O 1
ATOM 939 N N . ALA A 1 120 ? 4.235 1.962 13.108 1.00 16.98 116 ALA A N 1
ATOM 940 C CA . ALA A 1 120 ? 3.013 2.579 13.580 1.00 16.36 116 ALA A CA 1
ATOM 941 C C . ALA A 1 120 ? 3.262 4.035 13.983 1.00 15.24 116 ALA A C 1
ATOM 942 O O . ALA A 1 120 ? 2.449 4.902 13.670 1.00 15.58 116 ALA A O 1
ATOM 944 N N . PHE A 1 121 ? 4.396 4.302 14.640 1.00 13.92 117 PHE A N 1
ATOM 945 C CA . PHE A 1 121 ? 4.705 5.663 15.087 1.00 13.77 117 PHE A CA 1
ATOM 946 C C . PHE A 1 121 ? 4.769 6.609 13.893 1.00 14.37 117 PHE A C 1
ATOM 947 O O . PHE A 1 121 ? 4.156 7.675 13.917 1.00 14.17 117 PHE A O 1
ATOM 955 N N . TYR A 1 122 ? 5.496 6.213 12.843 1.00 15.06 118 TYR A N 1
ATOM 956 C CA . TYR A 1 122 ? 5.576 6.989 11.603 1.00 17.71 118 TYR A CA 1
ATOM 957 C C . TYR A 1 122 ? 4.218 7.263 10.986 1.00 18.04 118 TYR A C 1
ATOM 958 O O . TYR A 1 122 ? 3.927 8.385 10.578 1.00 17.26 118 TYR A O 1
ATOM 967 N N . GLU A 1 123 ? 3.389 6.232 10.915 1.00 18.24 119 GLU A N 1
ATOM 968 C CA . GLU A 1 123 ? 2.069 6.384 10.329 1.00 19.62 119 GLU A CA 1
ATOM 969 C C . GLU A 1 123 ? 1.182 7.328 11.162 1.00 18.91 119 GLU A C 1
ATOM 970 O O . GLU A 1 123 ? 0.467 8.157 10.589 1.00 19.72 119 GLU A O 1
ATOM 976 N N . LYS A 1 124 ? 1.249 7.219 12.490 1.00 18.03 120 LYS A N 1
ATOM 977 C CA . LYS A 1 124 ? 0.521 8.117 13.374 1.00 18.59 120 LYS A CA 1
ATOM 978 C C . LYS A 1 124 ? 1.043 9.538 13.203 1.00 17.36 120 LYS A C 1
ATOM 979 O O . LYS A 1 124 ? 0.266 10.496 13.193 1.00 17.92 120 LYS A O 1
ATOM 985 N N . ALA A 1 125 ? 2.362 9.684 13.082 1.00 16.30 121 ALA A N 1
ATOM 986 C CA . ALA A 1 125 ? 2.958 11.000 12.913 1.00 16.10 121 ALA A CA 1
ATOM 987 C C . ALA A 1 125 ? 2.388 11.721 11.698 1.00 16.01 121 ALA A C 1
ATOM 988 O O . ALA A 1 125 ? 2.164 12.933 11.744 1.00 15.52 121 ALA A O 1
ATOM 990 N N . LYS A 1 126 ? 2.153 10.976 10.621 1.00 15.47 122 LYS A N 1
ATOM 991 C CA . LYS A 1 126 ? 1.642 11.569 9.386 1.00 16.71 122 LYS A CA 1
ATOM 992 C C . LYS A 1 126 ? 0.208 12.086 9.538 1.00 16.89 122 LYS A C 1
ATOM 993 O O . LYS A 1 126 ? -0.240 12.911 8.731 1.00 17.98 122 LYS A O 1
ATOM 999 N N . GLN A 1 127 ? -0.488 11.609 10.568 1.00 16.48 123 GLN A N 1
ATOM 1000 C CA . GLN A 1 127 ? -1.869 11.993 10.865 1.00 17.60 123 GLN A CA 1
ATOM 1001 C C . GLN A 1 127 ? -1.977 13.068 11.940 1.00 17.58 123 GLN A C 1
ATOM 1002 O O . GLN A 1 127 ? -3.082 13.446 12.347 1.00 18.41 123 GLN A O 1
ATOM 1008 N N . ALA A 1 128 ? -0.831 13.542 12.416 1.00 16.26 124 ALA A N 1
ATOM 1009 C CA . ALA A 1 128 ? -0.792 14.525 13.501 1.00 15.53 124 ALA A CA 1
ATOM 1010 C C . ALA A 1 128 ? -1.158 15.912 12.964 1.00 14.74 124 ALA A C 1
ATOM 1011 O O . ALA A 1 128 ? -1.082 16.172 11.736 1.00 15.32 124 ALA A O 1
ATOM 1013 N N . TYR A 1 129 ? -1.558 16.786 13.873 1.00 15.14 125 TYR A N 1
ATOM 1014 C CA . TYR A 1 129 ? -1.774 18.200 13.576 1.00 14.44 125 TYR A CA 1
ATOM 1015 C C . TYR A 1 129 ? -0.456 18.866 13.174 1.00 14.81 125 TYR A C 1
ATOM 1016 O O . TYR A 1 129 ? -0.405 19.631 12.223 1.00 14.84 125 TYR A O 1
ATOM 1025 N N . CYS A 1 130 ? 0.616 18.543 13.882 1.00 13.33 126 CYS A N 1
ATOM 1026 C CA . CYS A 1 130 ? 1.930 19.103 13.539 1.00 13.40 126 CYS A CA 1
ATOM 1027 C C . CYS A 1 130 ? 3.051 18.237 14.054 1.00 14.52 126 CYS A C 1
ATOM 1028 O O . CYS A 1 130 ? 2.828 17.386 14.930 1.00 12.31 126 CYS A O 1
ATOM 1031 N N . VAL A 1 131 ? 4.233 18.476 13.506 1.00 13.39 127 VAL A N 1
ATOM 1032 C CA . VAL A 1 131 ? 5.508 17.960 14.059 1.00 14.08 127 VAL A CA 1
ATOM 1033 C C . VAL A 1 131 ? 6.308 19.137 14.575 1.00 14.52 127 VAL A C 1
ATOM 1034 O O . VAL A 1 131 ? 6.525 20.120 13.845 1.00 15.16 127 VAL A O 1
ATOM 1038 N N . ILE A 1 132 ? 6.751 19.038 15.834 1.00 13.33 128 ILE A N 1
ATOM 1039 C CA . ILE A 1 132 ? 7.594 20.068 16.415 1.00 14.20 128 ILE A CA 1
ATOM 1040 C C . ILE A 1 132 ? 8.942 19.451 16.709 1.00 14.63 128 ILE A C 1
ATOM 1041 O O . ILE A 1 132 ? 9.063 18.589 17.583 1.00 14.87 128 ILE A O 1
ATOM 1046 N N . THR A 1 133 ? 9.951 19.863 15.951 1.00 13.79 129 THR A N 1
ATOM 1047 C CA . THR A 1 133 ? 11.275 19.244 16.134 1.00 14.18 129 THR A CA 1
ATOM 1048 C C . THR A 1 133 ? 12.098 20.023 17.173 1.00 15.00 129 THR A C 1
ATOM 1049 O O . THR A 1 133 ? 11.747 21.156 17.548 1.00 16.31 129 THR A O 1
ATOM 1053 N N . THR A 1 134 ? 13.170 19.414 17.660 1.00 13.85 130 THR A N 1
ATOM 1054 C CA . THR A 1 134 ? 13.935 19.963 18.768 1.00 13.75 130 THR A CA 1
ATOM 1055 C C . THR A 1 134 ? 15.422 19.812 18.471 1.00 14.39 130 THR A C 1
ATOM 1056 O O . THR A 1 134 ? 15.812 19.406 17.390 1.00 15.67 130 THR A O 1
ATOM 1060 N N . GLY A 1 135 ? 16.236 20.117 19.467 1.00 13.71 131 GLY A N 1
ATOM 1061 C CA . GLY A 1 135 ? 17.684 19.879 19.381 1.00 12.13 131 GLY A CA 1
ATOM 1062 C C . GLY A 1 135 ? 18.101 18.541 19.970 1.00 13.27 131 GLY A C 1
ATOM 1063 O O . GLY A 1 135 ? 19.308 18.302 20.172 1.00 13.28 131 GLY A O 1
ATOM 1064 N N . GLU A 1 136 ? 17.115 17.665 20.220 1.00 12.75 132 GLU A N 1
ATOM 1065 C CA . GLU A 1 136 ? 17.371 16.362 20.809 1.00 12.13 132 GLU A CA 1
ATOM 1066 C C . GLU A 1 136 ? 18.072 15.458 19.803 1.00 11.85 132 GLU A C 1
ATOM 1067 O O . GLU A 1 136 ? 17.480 15.118 18.766 1.00 13.04 132 GLU A O 1
ATOM 1073 N N . THR A 1 137 ? 19.314 15.079 20.108 1.00 13.08 133 THR A N 1
ATOM 1074 C CA . THR A 1 137 ? 20.075 14.223 19.169 1.00 12.62 133 THR A CA 1
ATOM 1075 C C . THR A 1 137 ? 19.990 12.744 19.493 1.00 13.48 133 THR A C 1
ATOM 1076 O O . THR A 1 137 ? 20.366 11.910 18.658 1.00 13.28 133 THR A O 1
ATOM 1080 N N . ARG A 1 138 ? 19.611 12.396 20.727 1.00 13.03 134 ARG A N 1
ATOM 1081 C CA . ARG A 1 138 ? 19.620 11.006 21.122 1.00 12.87 134 ARG A CA 1
ATOM 1082 C C . ARG A 1 138 ? 18.558 10.170 20.399 1.00 12.42 134 ARG A C 1
ATOM 1083 O O . ARG A 1 138 ? 17.503 10.668 19.969 1.00 13.03 134 ARG A O 1
ATOM 1091 N N . PHE A 1 139 ? 18.862 8.875 20.252 1.00 12.54 135 PHE A N 1
ATOM 1092 C CA . PHE A 1 139 ? 17.963 7.978 19.529 1.00 13.06 135 PHE A CA 1
ATOM 1093 C C . PHE A 1 139 ? 16.651 7.800 20.304 1.00 13.15 135 PHE A C 1
ATOM 1094 O O . PHE A 1 139 ? 16.647 7.863 21.528 1.00 14.24 135 PHE A O 1
ATOM 1102 N N . TYR A 1 140 ? 15.567 7.574 19.583 1.00 13.65 136 TYR A N 1
ATOM 1103 C CA . TYR A 1 140 ? 14.238 7.309 20.193 1.00 14.87 136 TYR A CA 1
ATOM 1104 C C . TYR A 1 140 ? 13.709 8.519 20.947 1.00 15.58 136 TYR A C 1
ATOM 1105 O O . TYR A 1 140 ? 13.007 8.369 21.956 1.00 17.19 136 TYR A O 1
ATOM 1114 N N . GLY A 1 141 ? 14.036 9.716 20.470 1.00 13.83 137 GLY A N 1
ATOM 1115 C CA . GLY A 1 141 ? 13.603 10.914 21.197 1.00 13.46 137 GLY A CA 1
ATOM 1116 C C . GLY A 1 141 ? 12.373 11.547 20.611 1.00 14.28 137 GLY A C 1
ATOM 1117 O O . GLY A 1 141 ? 12.266 12.778 20.595 1.00 14.08 137 GLY A O 1
ATOM 1118 N N . CYS A 1 142 ? 11.468 10.713 20.093 1.00 12.81 138 CYS A N 1
ATOM 1119 C CA . CYS A 1 142 ? 10.194 11.213 19.543 1.00 13.26 138 CYS A CA 1
ATOM 1120 C C . CYS A 1 142 ? 8.989 10.771 20.364 1.00 13.05 138 CYS A C 1
ATOM 1121 O O . CYS A 1 142 ? 8.940 9.661 20.890 1.00 12.11 138 CYS A O 1
ATOM 1124 N N . PHE A 1 143 ? 7.990 11.653 20.431 1.00 12.31 139 PHE A N 1
ATOM 1125 C CA . PHE A 1 143 ? 6.810 11.432 21.266 1.00 11.57 139 PHE A CA 1
ATOM 1126 C C . PHE A 1 143 ? 5.561 11.899 20.556 1.00 12.06 139 PHE A C 1
ATOM 1127 O O . PHE A 1 143 ? 5.617 12.880 19.822 1.00 13.00 139 PHE A O 1
ATOM 1135 N N . LEU A 1 144 ? 4.454 11.221 20.834 1.00 11.54 140 LEU A N 1
ATOM 1136 C CA . LEU A 1 144 ? 3.151 11.561 20.254 1.00 11.97 140 LEU A CA 1
ATOM 1137 C C . LEU A 1 144 ? 2.196 11.987 21.377 1.00 11.65 140 LEU A C 1
ATOM 1138 O O . LEU A 1 144 ? 1.870 11.166 22.239 1.00 12.62 140 LEU A O 1
ATOM 1143 N N . LEU A 1 145 ? 1.782 13.253 21.361 1.00 12.31 141 LEU A N 1
ATOM 1144 C CA . LEU A 1 145 ? 0.954 13.825 22.437 1.00 11.97 141 LEU A CA 1
ATOM 1145 C C . LEU A 1 145 ? -0.462 13.919 21.947 1.00 12.61 141 LE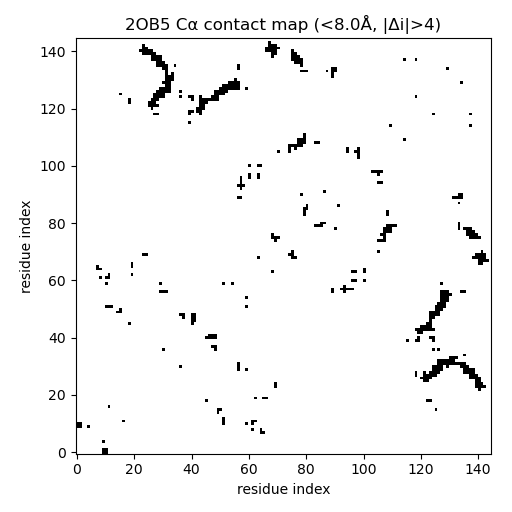U A C 1
ATOM 1146 O O . LEU A 1 145 ? -0.666 14.299 20.798 1.00 13.44 141 LEU A O 1
ATOM 1151 N N . THR A 1 146 ? -1.430 13.665 22.833 1.00 12.03 142 THR A N 1
ATOM 1152 C CA . THR A 1 146 ? -2.848 13.876 22.503 1.00 12.30 142 THR A CA 1
ATOM 1153 C C . THR A 1 146 ? -3.416 14.983 23.392 1.00 11.27 142 THR A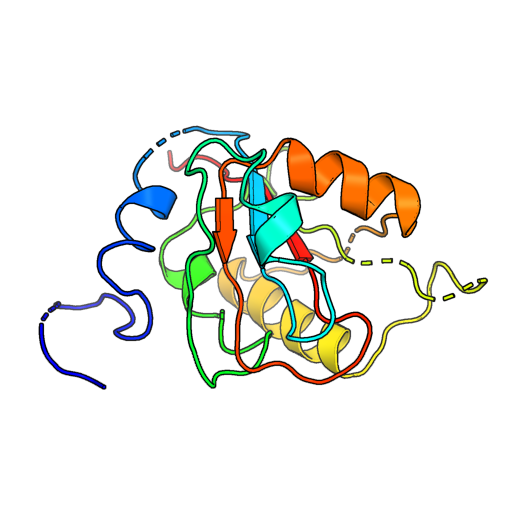 C 1
ATOM 1154 O O . THR A 1 146 ? -3.375 14.891 24.634 1.00 11.66 142 THR A O 1
ATOM 1158 N N . LYS A 1 147 ? -3.955 16.016 22.766 1.00 11.12 143 LYS A N 1
ATOM 1159 C CA . LYS A 1 147 ? -4.513 17.151 23.507 1.00 11.80 143 LYS A CA 1
ATOM 1160 C C . LYS A 1 147 ? -5.769 16.783 24.270 1.00 12.52 143 LYS A C 1
ATOM 1161 O O . LYS A 1 147 ? -6.671 16.136 23.703 1.00 12.81 143 LYS A O 1
ATOM 1167 N N . GLY A 1 148 ? -5.845 17.206 25.530 1.00 12.41 144 GLY A N 1
ATOM 1168 C CA . GLY A 1 148 ? -7.014 16.980 26.339 1.00 13.54 144 GLY A CA 1
ATOM 1169 C C . GLY A 1 148 ? -7.957 18.160 26.264 1.00 14.36 144 GLY A C 1
ATOM 1170 O O . GLY A 1 148 ? -8.091 18.818 25.215 1.00 13.84 144 GLY A O 1
ATOM 1171 N N . VAL A 1 149 ? -8.619 18.418 27.385 1.00 16.51 145 VAL A N 1
ATOM 1172 C CA . VAL A 1 149 ? -9.642 19.468 27.430 1.00 19.29 145 VAL A CA 1
ATOM 1173 C C . VAL A 1 149 ? -9.704 20.032 28.841 1.00 21.67 145 VAL A C 1
ATOM 1174 O O . VAL A 1 149 ? -9.665 19.288 29.832 1.00 21.14 145 VAL A O 1
ATOM 1178 N N . ILE A 1 150 ? -9.742 21.353 28.940 1.00 24.50 146 ILE A N 1
ATOM 1179 C CA . ILE A 1 150 ? -9.895 21.993 30.248 1.00 28.47 146 ILE A CA 1
ATOM 1180 C C . ILE A 1 150 ? -11.395 22.130 30.558 1.00 30.92 146 ILE A C 1
ATOM 1181 O O . ILE A 1 150 ? -12.165 22.506 29.673 1.00 30.55 146 ILE A O 1
ATOM 1186 N N . PRO A 1 151 ? -11.821 21.761 31.795 1.00 34.04 147 PRO A N 1
ATOM 1187 C CA . PRO A 1 151 ? -13.165 22.109 32.291 1.00 35.45 147 PRO A CA 1
ATOM 1188 C C . PRO A 1 151 ? -13.313 23.613 32.492 1.00 36.32 147 PRO A C 1
ATOM 1189 O O . PRO A 1 151 ? -13.800 24.309 31.600 1.00 37.89 147 PRO A O 1
#

Nearest PDB structures (foldseek):
  2ob5-assembly1_A-2  TM=1.002E+00  e=4.990E-32  Agrobacterium fabrum str. C58
  2wcu-assembly1_B  TM=8.851E-01  e=1.775E-13  Mus musculus
  2wcv-assembly1_C-2  TM=8.593E-01  e=7.486E-14  Escherichia coli
  2wcv-assembly1_A-2  TM=8.287E-01  e=1.192E-13  Escherichia coli
  2wcv-assembly1_E-2  TM=8.469E-01  e=2.475E-13  Escherichia coli

Foldseek 3Di:
DQPDDPQAPSLQDPVNVCLLVVDFFFKEKEAEPPDPQQVLFCLAQVRGEAESEPDALLVCLNSLSPFAFAQVPDLFKEFDDVHRPDDDPSRVSNQVSVCVSVVHRRHHYDDPVRVSVVSSYHNGYYYYHHHDPRNMMMGGGHDDD

Radius of gyration: 14.09 Å; Cα contacts (8 Å, |Δi|>4): 285; chains: 1; bounding box: 33×45×34 Å

CATH classification: 3.40.1650.10

B-factor: mean 18.68, std 7.72, range [3.88, 60.11]

InterPro domains:
  IPR007721 D-ribose pyranase RbsD/L-fucose mutarotase FucU [PF05025] (3-146)
  IPR023750 RbsD-like superfamily [G3DSA:3.40.1650.10] (1-149)
  IPR023750 RbsD-like superfamily [SSF102546] (1-146)
  IPR050443 RbsD/FucU L-fucose mutarotase [PTHR31690] (1-148)

Secondary structure (DSSP, 8-state):
-----TTS-TTS-HHHHHHHH--TT-EEEEE-SSS-HHHHHTTSSS-S-EE-TT--TTT--TGGGTPPB-TTTS--EE-----TT---HHHHHHHHHHHHHHTS-------HHHHHHHHHTSSEEEE-S--STT--EEEEB----

Solvent-accessible surface area: 8068 Å² total

Organism: Agrobacterium fabrum (strain C58 / ATCC 33970) (NCBI:txid176299)